Protein AF-A0A2T8F4C6-F1 (afdb_monomer_lite)

Structure (mmCIF, N/CA/C/O backbone):
data_AF-A0A2T8F4C6-F1
#
_entry.id   AF-A0A2T8F4C6-F1
#
loop_
_atom_site.group_PDB
_atom_site.id
_atom_site.type_symbol
_atom_site.label_atom_id
_atom_site.label_alt_id
_atom_site.label_comp_id
_atom_site.label_asym_id
_atom_site.label_entity_id
_atom_site.label_seq_id
_atom_site.pdbx_PDB_ins_code
_atom_site.Cartn_x
_atom_site.Cartn_y
_atom_site.Cartn_z
_atom_site.occupancy
_atom_site.B_iso_or_equiv
_atom_site.auth_seq_id
_atom_site.auth_comp_id
_atom_site.auth_asym_id
_atom_site.auth_atom_id
_atom_site.pdbx_PDB_model_num
ATOM 1 N N . MET A 1 1 ? 12.896 7.915 -12.331 1.00 67.62 1 MET A N 1
ATOM 2 C CA . MET A 1 1 ? 13.040 7.262 -11.012 1.00 67.62 1 MET A CA 1
ATOM 3 C C . MET A 1 1 ? 14.032 6.106 -11.151 1.00 67.62 1 MET A C 1
ATOM 5 O O . MET A 1 1 ? 14.071 5.518 -12.227 1.00 67.62 1 MET A O 1
ATOM 9 N N . ASP A 1 2 ? 14.856 5.819 -10.140 1.00 72.38 2 ASP A N 1
ATOM 10 C CA . ASP A 1 2 ? 15.806 4.689 -10.174 1.00 72.38 2 ASP A CA 1
ATOM 11 C C . ASP A 1 2 ? 15.041 3.355 -10.328 1.00 72.38 2 ASP A C 1
ATOM 13 O O . ASP A 1 2 ? 14.056 3.172 -9.611 1.00 72.38 2 ASP A O 1
ATOM 17 N N . PRO A 1 3 ? 15.438 2.439 -11.235 1.00 72.38 3 PRO A N 1
ATOM 18 C CA . PRO A 1 3 ? 14.746 1.164 -11.444 1.00 72.38 3 PRO A CA 1
ATOM 19 C C . PRO A 1 3 ? 14.550 0.319 -10.176 1.00 72.38 3 PRO A C 1
ATOM 21 O O . PRO A 1 3 ? 13.531 -0.350 -10.044 1.00 72.38 3 PRO A O 1
ATOM 24 N N . HIS A 1 4 ? 15.465 0.399 -9.212 1.00 72.81 4 HIS A N 1
ATOM 25 C CA . HIS A 1 4 ? 15.384 -0.290 -7.921 1.00 72.81 4 HIS A CA 1
ATOM 26 C C . HIS A 1 4 ? 14.559 0.474 -6.876 1.00 72.81 4 HIS A C 1
ATOM 28 O O . HIS A 1 4 ? 14.242 -0.073 -5.821 1.00 72.81 4 HIS A O 1
ATOM 34 N N . LYS A 1 5 ? 14.184 1.731 -7.145 1.00 73.81 5 LYS A N 1
ATOM 35 C CA . LYS A 1 5 ? 13.313 2.542 -6.277 1.00 73.81 5 LYS A CA 1
ATOM 36 C C . LYS A 1 5 ? 11.841 2.537 -6.708 1.00 73.81 5 LYS A C 1
ATOM 38 O O . LYS A 1 5 ? 11.049 3.253 -6.107 1.00 73.81 5 LYS A O 1
ATOM 43 N N . ARG A 1 6 ? 11.456 1.706 -7.685 1.00 85.75 6 ARG A N 1
ATOM 44 C CA . ARG A 1 6 ? 10.102 1.604 -8.284 1.00 85.75 6 ARG A CA 1
ATOM 45 C C . ARG A 1 6 ? 9.064 0.895 -7.415 1.00 85.75 6 ARG A C 1
ATOM 47 O O . ARG A 1 6 ? 8.236 0.136 -7.908 1.00 85.75 6 ARG A O 1
ATOM 54 N N . SER A 1 7 ? 9.125 1.092 -6.108 1.00 89.19 7 SER A N 1
ATOM 55 C CA . SER A 1 7 ? 8.058 0.614 -5.243 1.00 89.19 7 SER A CA 1
ATOM 56 C C . SER A 1 7 ? 7.878 1.533 -4.056 1.00 89.19 7 SER A C 1
ATOM 58 O O . SER A 1 7 ? 8.857 2.067 -3.532 1.00 89.19 7 SER A O 1
ATOM 60 N N . ALA A 1 8 ? 6.634 1.678 -3.628 1.00 90.62 8 ALA A N 1
ATOM 61 C CA . ALA A 1 8 ? 6.278 2.379 -2.409 1.00 90.62 8 ALA A CA 1
ATOM 62 C C . ALA A 1 8 ? 5.571 1.423 -1.454 1.00 90.62 8 ALA A C 1
ATOM 64 O O . ALA A 1 8 ? 4.800 0.558 -1.874 1.00 90.62 8 ALA A O 1
ATOM 65 N N . THR A 1 9 ? 5.832 1.599 -0.164 1.00 93.75 9 THR A N 1
ATOM 66 C CA . THR A 1 9 ? 4.959 1.062 0.875 1.00 93.75 9 THR A CA 1
ATOM 67 C C . THR A 1 9 ? 3.857 2.081 1.108 1.00 93.75 9 THR A C 1
ATOM 69 O O . THR A 1 9 ? 4.151 3.259 1.308 1.00 93.75 9 THR A O 1
ATOM 72 N N . ILE A 1 10 ? 2.607 1.635 1.059 1.00 94.25 10 ILE A N 1
ATOM 73 C CA . ILE A 1 10 ? 1.446 2.467 1.363 1.00 94.25 10 ILE A CA 1
ATOM 74 C C . ILE A 1 10 ? 0.745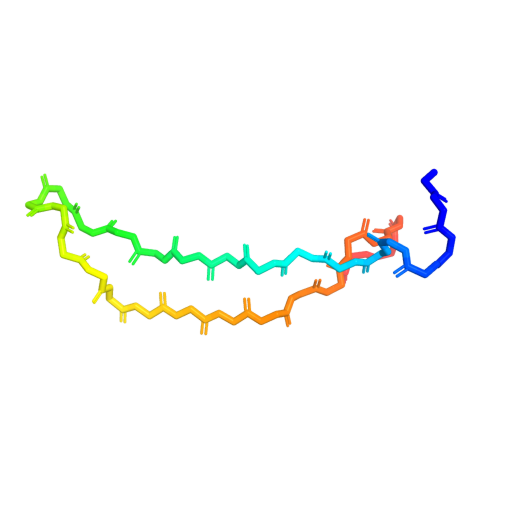 1.871 2.571 1.00 94.25 10 ILE A C 1
ATOM 76 O O . ILE A 1 10 ? 0.496 0.666 2.619 1.00 94.25 10 ILE A O 1
ATOM 80 N N . GLU A 1 11 ? 0.413 2.742 3.514 1.00 98.06 11 GLU A N 1
ATOM 81 C CA . GLU A 1 11 ? -0.416 2.449 4.672 1.00 98.06 11 GLU A CA 1
ATOM 82 C C . GLU A 1 11 ? -1.713 3.250 4.552 1.00 98.06 11 GLU A C 1
ATOM 84 O O . GLU A 1 11 ? -1.697 4.438 4.223 1.00 98.06 11 GLU A O 1
ATOM 89 N N . VAL A 1 12 ? -2.845 2.588 4.784 1.00 96.75 12 VAL A N 1
ATOM 90 C CA . VAL A 1 12 ? -4.168 3.217 4.780 1.00 96.75 12 VAL A CA 1
ATOM 91 C C . VAL A 1 12 ? -4.540 3.532 6.216 1.00 96.75 12 VAL A C 1
ATOM 93 O O . VAL A 1 12 ? -4.603 2.629 7.049 1.00 96.75 12 VAL A O 1
ATOM 96 N N . MET A 1 13 ? -4.806 4.803 6.491 1.00 98.00 13 MET A N 1
ATOM 97 C CA . MET A 1 13 ? -5.192 5.288 7.813 1.00 98.00 13 MET A CA 1
ATOM 98 C C . MET A 1 13 ? -6.662 5.716 7.819 1.00 98.00 13 MET A C 1
ATOM 100 O O . MET A 1 13 ? -7.145 6.304 6.847 1.00 98.00 13 MET A O 1
ATOM 104 N N . SER A 1 14 ? -7.378 5.422 8.903 1.00 97.31 14 SER A N 1
ATOM 105 C CA . SER A 1 14 ? -8.694 6.007 9.179 1.00 97.31 14 SER A CA 1
ATOM 106 C C . SER A 1 14 ? -8.557 7.410 9.787 1.00 97.31 14 SER A C 1
ATOM 108 O O . SER A 1 14 ? -7.461 7.869 10.105 1.00 97.31 14 SER A O 1
ATOM 110 N N . ALA A 1 15 ? -9.677 8.124 9.930 1.00 97.31 15 ALA A N 1
ATOM 111 C CA . ALA A 1 15 ? -9.690 9.490 10.464 1.00 97.31 15 ALA A CA 1
ATOM 112 C C . ALA A 1 15 ? -9.245 9.578 11.938 1.00 97.31 15 ALA A C 1
ATOM 114 O O . ALA A 1 15 ? -8.815 10.632 12.390 1.00 97.31 15 ALA A O 1
ATOM 115 N N . ASP A 1 16 ? -9.342 8.471 12.670 1.00 97.38 16 ASP A N 1
ATOM 116 C CA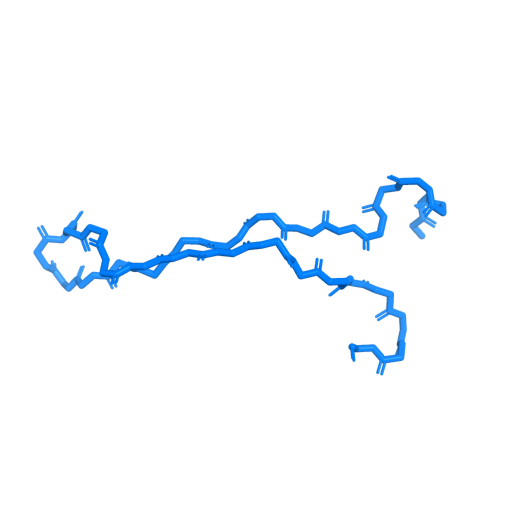 . ASP A 1 16 ? -8.834 8.261 14.028 1.00 97.38 16 ASP A CA 1
ATOM 117 C C . ASP A 1 16 ? -7.356 7.817 14.061 1.00 97.38 16 ASP A C 1
ATOM 119 O O . ASP A 1 16 ? -6.875 7.345 15.085 1.00 97.38 16 ASP A O 1
ATOM 123 N N . GLU A 1 17 ? -6.639 7.973 12.9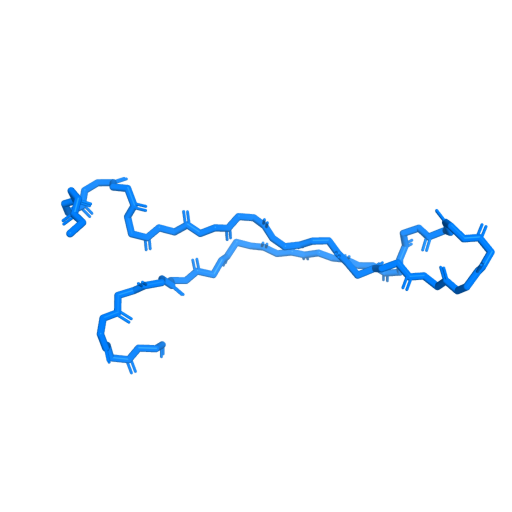42 1.00 95.69 17 GLU A N 1
ATOM 124 C CA . GLU A 1 17 ? -5.212 7.659 12.768 1.00 95.69 17 GLU A CA 1
ATOM 125 C C . GLU A 1 17 ? -4.856 6.167 12.920 1.00 95.69 17 GLU A C 1
ATOM 127 O O . GLU A 1 17 ? -3.682 5.798 12.974 1.00 95.69 17 GLU A O 1
ATOM 132 N N . ALA A 1 18 ? -5.848 5.273 12.925 1.00 97.50 18 ALA A N 1
ATOM 133 C CA . ALA A 1 18 ? -5.607 3.837 12.967 1.00 97.50 18 ALA A CA 1
ATOM 134 C C . ALA A 1 18 ? -5.244 3.276 11.580 1.00 97.50 18 ALA A C 1
ATOM 136 O O . ALA A 1 18 ? -5.903 3.565 10.578 1.00 97.50 18 ALA A O 1
ATOM 137 N N . ILE A 1 19 ? -4.224 2.412 11.528 1.00 96.81 19 ILE A N 1
ATOM 138 C CA . ILE A 1 19 ? -3.832 1.684 10.312 1.00 96.81 19 ILE A CA 1
ATOM 139 C C . ILE A 1 19 ? -4.879 0.604 10.013 1.00 96.81 19 ILE A C 1
ATOM 141 O O . ILE A 1 19 ? -5.063 -0.330 10.791 1.00 96.81 19 ILE A O 1
ATOM 145 N N . GLN A 1 20 ? -5.526 0.701 8.857 1.00 97.44 20 GLN A N 1
ATOM 146 C CA . GLN A 1 20 ? -6.530 -0.257 8.380 1.00 97.44 20 GLN A CA 1
ATOM 147 C C . GLN A 1 20 ? -5.930 -1.331 7.463 1.00 97.44 20 GLN A C 1
ATOM 149 O O . GLN A 1 20 ? -6.536 -2.373 7.223 1.00 97.44 20 GLN A O 1
ATOM 154 N N . GLY A 1 21 ? -4.732 -1.087 6.935 1.00 96.75 21 GLY A N 1
ATOM 155 C CA . GLY A 1 21 ? -4.036 -2.019 6.063 1.00 96.75 21 GLY A CA 1
ATOM 156 C C . GLY A 1 21 ? -2.845 -1.375 5.373 1.00 96.75 21 GLY A C 1
ATOM 157 O O . GLY A 1 21 ? -2.600 -0.175 5.500 1.00 96.75 21 GLY A O 1
ATOM 158 N N . GLY A 1 22 ? -2.108 -2.182 4.620 1.00 96.88 22 GLY A N 1
ATOM 159 C CA . GLY A 1 22 ? -0.979 -1.695 3.849 1.00 96.88 22 GLY A CA 1
ATOM 160 C C . GLY A 1 22 ? -0.436 -2.725 2.8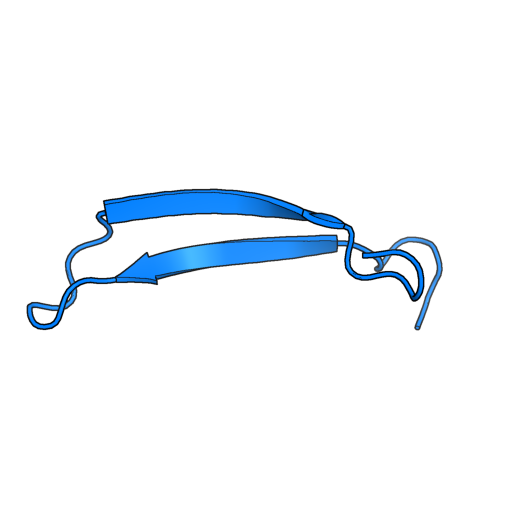76 1.00 96.88 22 GLY A C 1
ATOM 161 O O . GLY A 1 22 ? -0.844 -3.888 2.866 1.00 96.88 22 GLY A O 1
ATOM 162 N N . GLY A 1 23 ? 0.489 -2.273 2.039 1.00 96.00 23 GLY A N 1
ATOM 163 C CA . GLY A 1 23 ? 1.110 -3.107 1.024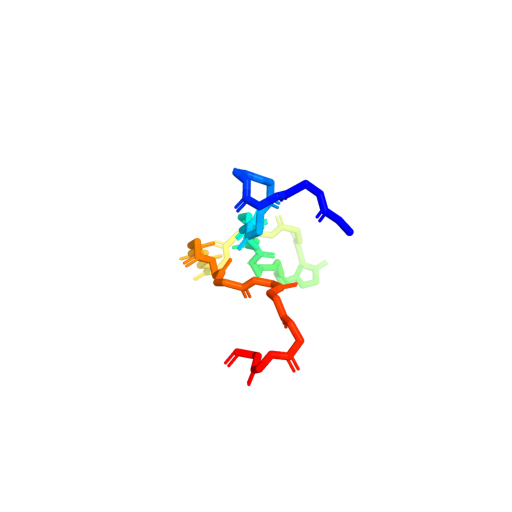 1.00 96.00 23 GLY A CA 1
ATOM 164 C C . GLY A 1 23 ? 2.298 -2.433 0.363 1.00 96.00 23 GLY A C 1
ATOM 165 O O . GLY A 1 23 ? 2.540 -1.236 0.533 1.00 96.00 23 GLY A O 1
ATOM 166 N N . ARG A 1 24 ? 3.043 -3.228 -0.403 1.00 93.69 24 ARG A N 1
ATOM 167 C CA . ARG A 1 24 ? 4.097 -2.737 -1.284 1.00 93.69 24 ARG A CA 1
ATOM 168 C C . ARG A 1 24 ? 3.586 -2.756 -2.714 1.00 93.69 24 ARG A C 1
ATOM 170 O O . ARG A 1 24 ? 3.175 -3.804 -3.202 1.00 93.69 24 ARG A O 1
ATOM 177 N N . PHE A 1 25 ? 3.643 -1.607 -3.364 1.00 90.19 25 PHE A N 1
ATOM 178 C CA . PHE A 1 25 ? 3.085 -1.386 -4.691 1.00 90.19 25 PHE A CA 1
ATOM 179 C C . PHE A 1 25 ? 4.194 -0.979 -5.648 1.00 90.19 25 PHE A C 1
ATOM 181 O O . PHE A 1 25 ? 5.118 -0.265 -5.243 1.00 90.19 25 PHE A O 1
ATOM 188 N N . ALA A 1 26 ? 4.114 -1.443 -6.895 1.00 90.38 26 ALA A N 1
ATOM 189 C CA . ALA A 1 26 ? 4.929 -0.895 -7.967 1.00 90.38 26 ALA A CA 1
ATOM 190 C C . ALA A 1 26 ? 4.544 0.579 -8.177 1.00 90.38 26 ALA A C 1
ATOM 192 O O . ALA A 1 26 ? 3.410 0.981 -7.931 1.00 90.38 26 ALA A O 1
ATOM 193 N N . THR A 1 27 ? 5.519 1.412 -8.529 1.00 86.38 27 THR A N 1
ATOM 194 C CA . THR A 1 27 ? 5.305 2.853 -8.770 1.00 86.38 27 THR A CA 1
ATOM 195 C C . THR A 1 27 ? 5.962 3.312 -10.063 1.00 86.38 27 THR A C 1
ATOM 197 O O . THR A 1 27 ? 6.356 4.473 -10.206 1.00 86.38 27 THR A O 1
ATOM 200 N N . ASP A 1 28 ? 6.160 2.383 -10.993 1.00 82.88 28 ASP A N 1
ATOM 201 C CA . ASP A 1 28 ? 6.641 2.736 -12.315 1.00 82.88 28 ASP A CA 1
ATOM 202 C C . ASP A 1 28 ? 5.517 3.287 -13.197 1.00 82.88 28 ASP A C 1
ATOM 204 O O . ASP A 1 28 ? 4.383 3.470 -12.763 1.00 82.88 28 ASP A O 1
ATOM 208 N N . THR A 1 29 ? 5.880 3.669 -14.420 1.00 77.00 29 THR A N 1
ATOM 209 C CA . THR A 1 29 ? 4.979 4.347 -15.356 1.00 77.00 29 THR A CA 1
ATOM 210 C C . THR A 1 29 ? 3.766 3.495 -15.737 1.00 77.00 29 THR A C 1
ATOM 212 O O . THR A 1 29 ? 2.771 4.060 -16.185 1.00 77.00 29 THR A O 1
ATOM 215 N N . ASP A 1 30 ? 3.846 2.174 -15.562 1.00 74.38 30 ASP A N 1
ATOM 216 C CA . ASP A 1 30 ? 2.801 1.244 -15.981 1.00 74.38 30 ASP A CA 1
ATOM 217 C C . ASP A 1 30 ? 1.745 1.007 -14.884 1.00 74.38 30 ASP A C 1
ATOM 219 O O . ASP A 1 30 ? 0.638 0.585 -15.218 1.00 74.38 30 ASP A O 1
ATOM 223 N N . GLY A 1 31 ? 2.039 1.383 -13.627 1.00 61.28 31 GLY A N 1
ATOM 224 C CA . GLY A 1 31 ? 1.108 1.319 -12.490 1.00 61.28 31 GLY A CA 1
ATOM 225 C C . GLY A 1 31 ? 0.981 -0.069 -11.879 1.00 61.28 31 GLY A C 1
ATOM 226 O O . GLY A 1 31 ? 0.215 -0.889 -12.428 1.00 61.28 31 GLY A O 1
#

Radius of gyration: 12.11 Å; chains: 1; bounding box: 26×13×30 Å

Organism: NCBI:txid2138300

pLDDT: mean 88.08, std 10.76, range [61.28, 98.06]

Sequence (31 aa):
MDPHKRSATIEVMSADEAIQGGGRFATDTDG

Secondary structure (DSSP,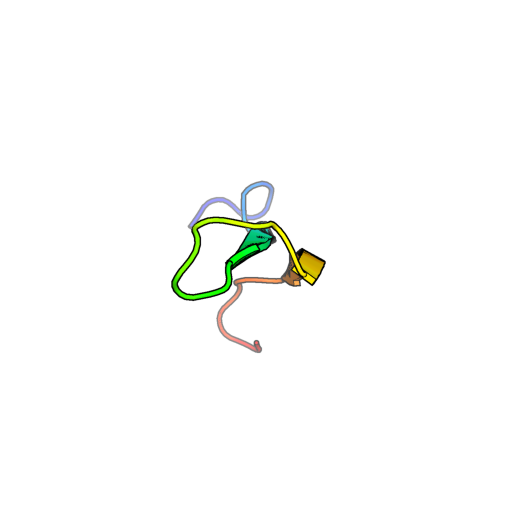 8-state):
--GGG-EEEEEEE-TTS-EEEEEEEE-STT-

Foldseek 3Di:
DPPVVQKDKDFDADPVRDTPDIDIDGRDPVD